Protein AF-A0A2A5CT50-F1 (afdb_monomer)

Foldseek 3Di:
DDPDDPVVVVVVVVCVPPDPPPVPVPQWQEEEEEAPVCVVQSVLLCVVCVVPTRYDYHHLNVQVPDDPVRLVVVLVSRLSHLEYEFEDEVHTSCVRHPQVSRPLYYYDYGNDPVRSVVRVVSD

Mean predicted aligned error: 10.85 Å

Structure (mmCIF, N/CA/C/O backbone):
data_AF-A0A2A5CT50-F1
#
_entry.id   AF-A0A2A5CT50-F1
#
loop_
_atom_site.group_PDB
_atom_site.id
_atom_site.type_symbol
_atom_site.label_atom_id
_atom_site.label_alt_id
_atom_site.label_comp_id
_atom_site.label_asym_id
_atom_site.label_entity_id
_atom_site.label_seq_id
_atom_site.pdbx_PDB_ins_code
_atom_site.Cartn_x
_atom_site.Cartn_y
_atom_site.Cartn_z
_atom_site.occupancy
_atom_site.B_iso_or_equiv
_atom_site.auth_seq_id
_atom_site.auth_comp_id
_atom_site.auth_asym_id
_atom_site.auth_atom_id
_atom_site.pdbx_PDB_model_num
ATOM 1 N N . MET A 1 1 ? 0.046 69.845 -1.180 1.00 45.78 1 MET A N 1
ATOM 2 C CA . MET A 1 1 ? -0.237 69.136 -2.457 1.00 45.78 1 MET A CA 1
ATOM 3 C C . MET A 1 1 ? 1.080 68.512 -2.922 1.00 45.78 1 MET A C 1
ATOM 5 O O . MET A 1 1 ? 2.009 69.274 -3.090 1.00 45.78 1 MET A O 1
ATOM 9 N N . LYS A 1 2 ? 1.324 67.209 -3.086 1.00 46.50 2 LYS A N 1
ATOM 10 C CA . LYS A 1 2 ? 0.507 65.992 -3.170 1.00 46.50 2 LYS A CA 1
ATOM 11 C C . LYS A 1 2 ? 1.318 64.840 -2.540 1.00 46.50 2 LYS A C 1
ATOM 13 O O . LYS A 1 2 ? 2.358 64.457 -3.062 1.00 46.50 2 LYS A O 1
ATOM 18 N N . HIS A 1 3 ? 0.819 64.307 -1.429 1.00 51.44 3 HIS A N 1
ATOM 19 C CA . HIS A 1 3 ? 1.253 63.058 -0.804 1.00 51.44 3 HIS A CA 1
ATOM 20 C C . HIS A 1 3 ? 0.708 61.873 -1.611 1.00 51.44 3 HIS A C 1
ATOM 22 O O . HIS A 1 3 ? -0.410 61.469 -1.334 1.00 51.44 3 HIS A O 1
ATOM 28 N N . TYR A 1 4 ? 1.397 61.350 -2.634 1.00 52.56 4 TYR A N 1
ATOM 29 C CA . TYR A 1 4 ? 0.761 60.293 -3.451 1.00 52.56 4 TYR A CA 1
ATOM 30 C C . TYR A 1 4 ? 1.667 59.250 -4.114 1.00 52.56 4 TYR A C 1
ATOM 32 O O . TYR A 1 4 ? 1.184 58.552 -4.995 1.00 52.56 4 TYR A O 1
ATOM 40 N N . GLN A 1 5 ? 2.944 59.090 -3.744 1.00 51.34 5 GLN A N 1
ATOM 41 C CA . GLN A 1 5 ? 3.813 58.173 -4.517 1.00 51.34 5 GLN A CA 1
ATOM 42 C C . GLN A 1 5 ? 4.655 57.166 -3.723 1.00 51.34 5 GLN A C 1
ATOM 44 O O . GLN A 1 5 ? 5.299 56.326 -4.336 1.00 51.34 5 GLN A O 1
ATOM 49 N N . PHE A 1 6 ? 4.611 57.150 -2.386 1.00 45.31 6 PHE A N 1
ATOM 50 C CA . PHE A 1 6 ? 5.349 56.138 -1.603 1.00 45.31 6 PHE A CA 1
ATOM 51 C C . PHE A 1 6 ? 4.472 55.116 -0.871 1.00 45.31 6 PHE A C 1
ATOM 53 O O . PHE A 1 6 ? 4.990 54.215 -0.221 1.00 45.31 6 PHE A O 1
ATOM 60 N N . HIS A 1 7 ? 3.149 55.167 -1.053 1.00 45.81 7 HIS A N 1
ATOM 61 C CA . HIS A 1 7 ? 2.260 54.083 -0.615 1.00 45.81 7 HIS A CA 1
ATOM 62 C C . HIS A 1 7 ? 2.249 52.881 -1.575 1.00 45.81 7 HIS A C 1
ATOM 64 O O . HIS A 1 7 ? 1.686 51.845 -1.237 1.00 45.81 7 HIS A O 1
ATOM 70 N N . LEU A 1 8 ? 2.898 52.978 -2.743 1.00 45.66 8 LEU A N 1
ATOM 71 C CA . LEU A 1 8 ? 2.896 51.898 -3.733 1.00 45.66 8 LEU A CA 1
ATOM 72 C C . LEU A 1 8 ? 3.901 50.776 -3.412 1.00 45.66 8 LEU A C 1
ATOM 74 O O . LEU A 1 8 ? 3.683 49.632 -3.793 1.00 45.66 8 LEU A O 1
ATOM 78 N N . ILE A 1 9 ? 4.973 51.072 -2.669 1.00 48.44 9 ILE A N 1
ATOM 79 C CA . ILE A 1 9 ? 6.010 50.076 -2.336 1.00 48.44 9 ILE A CA 1
ATOM 80 C C . ILE A 1 9 ? 5.635 49.282 -1.074 1.00 48.44 9 ILE A C 1
ATOM 82 O O . ILE A 1 9 ? 5.967 48.106 -0.959 1.00 48.44 9 ILE A O 1
ATOM 86 N N . ALA A 1 10 ? 4.864 49.873 -0.157 1.00 48.53 10 ALA A N 1
ATOM 87 C CA . ALA A 1 10 ? 4.421 49.190 1.061 1.00 48.53 10 ALA A CA 1
ATOM 88 C C . ALA A 1 10 ? 3.313 48.146 0.815 1.00 48.53 10 ALA A C 1
ATOM 90 O O . ALA A 1 10 ? 3.105 47.269 1.649 1.00 48.53 10 ALA A O 1
ATOM 91 N N . PHE A 1 11 ? 2.615 48.210 -0.324 1.00 47.91 11 PHE A N 1
ATOM 92 C CA . PHE A 1 11 ? 1.529 47.275 -0.635 1.00 47.91 11 PHE A CA 1
ATOM 93 C C . PHE A 1 11 ? 2.025 45.958 -1.252 1.00 47.91 11 PHE A C 1
ATOM 95 O O . PHE A 1 11 ? 1.354 44.934 -1.144 1.00 47.91 11 PHE A O 1
ATOM 102 N N . PHE A 1 12 ? 3.216 45.950 -1.860 1.00 47.28 12 PHE A N 1
ATOM 103 C CA . PHE A 1 12 ? 3.737 44.756 -2.532 1.00 47.28 12 PHE A CA 1
ATOM 104 C C . PHE A 1 12 ? 4.364 43.747 -1.556 1.00 47.28 12 PHE A C 1
ATOM 106 O O . PHE A 1 12 ? 4.331 42.542 -1.794 1.00 47.28 12 PHE A O 1
ATOM 113 N N . THR A 1 13 ? 4.866 44.210 -0.409 1.00 48.84 13 THR A N 1
ATOM 114 C CA . THR A 1 13 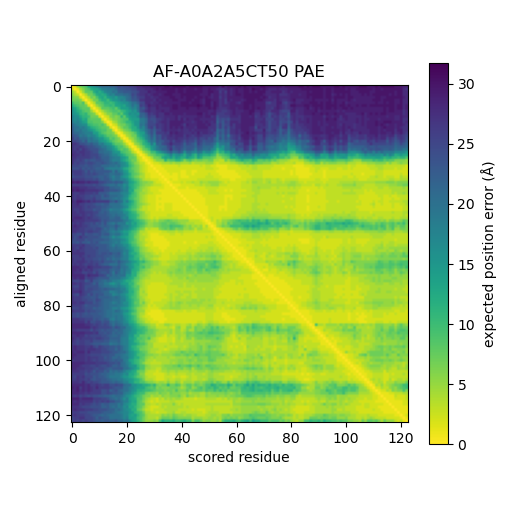? 5.507 43.340 0.591 1.00 48.84 13 THR A CA 1
ATOM 115 C C . THR A 1 13 ? 4.503 42.637 1.514 1.00 48.84 13 THR A C 1
ATOM 117 O O . THR A 1 13 ? 4.836 41.622 2.116 1.00 48.84 13 THR A O 1
ATOM 120 N N . VAL A 1 14 ? 3.256 43.118 1.594 1.00 49.44 14 VAL A N 1
ATOM 121 C CA . VAL A 1 14 ? 2.196 42.516 2.434 1.00 49.44 14 VAL A CA 1
ATOM 122 C C . VAL A 1 14 ? 1.422 41.409 1.697 1.00 49.44 14 VAL A C 1
ATOM 124 O O . VAL A 1 14 ? 0.672 40.662 2.310 1.00 49.44 14 VAL A O 1
ATOM 127 N N . ILE A 1 15 ? 1.637 41.228 0.390 1.00 48.62 15 ILE A N 1
ATOM 128 C CA . ILE A 1 15 ? 1.002 40.152 -0.397 1.00 48.62 15 ILE A CA 1
ATOM 129 C C . ILE A 1 15 ? 1.894 38.896 -0.472 1.00 48.62 15 ILE A C 1
ATOM 131 O O . ILE A 1 15 ? 1.405 37.814 -0.772 1.00 48.62 15 ILE A O 1
ATOM 135 N N . ILE A 1 16 ? 3.179 38.970 -0.102 1.00 48.66 16 ILE A N 1
ATOM 136 C CA . ILE A 1 16 ? 4.065 37.783 -0.004 1.00 48.66 16 ILE A CA 1
ATOM 137 C C . ILE A 1 16 ? 3.899 37.064 1.353 1.00 48.66 16 ILE A C 1
ATOM 139 O O . ILE A 1 16 ? 4.489 36.021 1.612 1.00 48.66 16 ILE A O 1
ATOM 143 N N . THR A 1 17 ? 3.014 37.565 2.214 1.00 45.19 17 THR A N 1
ATOM 144 C CA . THR A 1 17 ? 2.390 36.780 3.284 1.00 45.19 17 THR A CA 1
ATOM 145 C C . THR A 1 17 ? 1.053 36.178 2.845 1.00 45.19 17 THR A C 1
ATOM 147 O O . THR A 1 17 ? 0.294 35.717 3.697 1.00 45.19 17 THR A O 1
ATOM 150 N N . LEU A 1 18 ? 0.779 36.060 1.531 1.00 46.47 18 LEU A N 1
ATOM 151 C CA . LEU A 1 18 ? 0.003 34.925 1.022 1.00 46.47 18 LEU A CA 1
ATOM 152 C C . LEU A 1 18 ? 0.821 33.660 1.280 1.00 46.47 18 LEU A C 1
ATOM 154 O O . LEU A 1 18 ? 1.516 33.122 0.425 1.00 46.47 18 LEU A O 1
ATOM 158 N N . THR A 1 19 ? 0.755 33.234 2.536 1.00 50.19 19 THR A N 1
ATOM 159 C CA . THR A 1 19 ? 0.263 31.908 2.831 1.00 50.19 19 THR A CA 1
ATOM 160 C C . THR A 1 19 ? 0.828 30.856 1.888 1.00 50.19 19 THR A C 1
ATOM 162 O O . THR A 1 19 ? 0.134 30.226 1.088 1.00 50.19 19 THR A O 1
ATOM 165 N N . SER A 1 20 ? 2.104 30.556 2.118 1.00 45.88 20 SER A N 1
ATOM 166 C CA . SER A 1 20 ? 2.554 29.172 2.175 1.00 45.88 20 SER A CA 1
ATOM 167 C C . SER A 1 20 ? 1.658 28.425 3.169 1.00 45.88 20 SER A C 1
ATOM 169 O O . SER A 1 20 ? 2.069 28.060 4.269 1.00 45.88 20 SER A O 1
ATOM 171 N N . PHE A 1 21 ?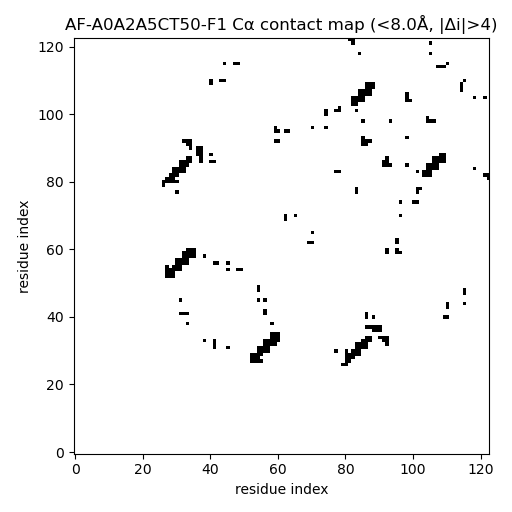 0.400 28.188 2.792 1.00 46.09 21 PHE A N 1
ATOM 172 C CA . PHE A 1 21 ? -0.342 27.034 3.224 1.00 46.09 21 PHE A CA 1
ATOM 173 C C . PHE A 1 21 ? 0.445 25.871 2.635 1.00 46.09 21 PHE A C 1
ATOM 175 O O . PHE A 1 21 ? 0.103 25.302 1.600 1.00 46.09 21 PHE A O 1
ATOM 182 N N . SER A 1 22 ? 1.538 25.521 3.309 1.00 42.84 22 SER A N 1
ATOM 183 C CA . SER A 1 22 ? 1.975 24.148 3.401 1.00 42.84 22 SER A CA 1
ATOM 184 C C . SER A 1 22 ? 0.775 23.427 3.985 1.00 42.84 22 SER A C 1
ATOM 186 O O . SER A 1 22 ? 0.664 23.238 5.195 1.00 42.84 22 SER A O 1
ATOM 188 N N . VAL A 1 23 ? -0.183 23.085 3.120 1.00 46.69 23 VAL A N 1
ATOM 189 C CA . VAL A 1 23 ? -1.176 22.069 3.393 1.00 46.69 23 VAL A CA 1
ATOM 190 C C . VAL A 1 23 ? -0.330 20.811 3.471 1.00 46.69 23 VAL A C 1
ATOM 192 O O . VAL A 1 23 ? -0.193 20.058 2.509 1.00 46.69 23 VAL A O 1
ATOM 195 N N . ASN A 1 24 ? 0.319 20.627 4.622 1.00 43.50 24 ASN A N 1
ATOM 196 C CA . ASN A 1 24 ? 0.825 19.359 5.086 1.00 43.50 24 ASN A CA 1
ATOM 197 C C . ASN A 1 24 ? -0.437 18.531 5.274 1.00 43.50 24 ASN A C 1
ATOM 199 O O . ASN A 1 24 ? -0.975 18.394 6.371 1.00 43.50 24 ASN A O 1
ATOM 203 N N . ALA A 1 25 ? -0.988 18.066 4.151 1.00 51.66 25 ALA A N 1
ATOM 204 C CA . ALA A 1 25 ? -2.011 17.060 4.127 1.00 51.66 25 ALA A CA 1
ATOM 205 C C . ALA A 1 25 ? -1.342 15.875 4.801 1.00 51.66 25 ALA A C 1
ATOM 207 O O . ALA A 1 25 ? -0.533 15.192 4.169 1.00 51.66 25 ALA A O 1
ATOM 208 N N . ALA A 1 26 ? -1.610 15.734 6.104 1.00 62.75 26 ALA A N 1
ATOM 209 C CA . ALA A 1 26 ? -1.031 14.704 6.941 1.00 62.75 26 ALA A CA 1
ATOM 210 C C . ALA A 1 26 ? -1.043 13.403 6.143 1.00 62.75 26 ALA A C 1
ATOM 212 O O . ALA A 1 26 ? -2.073 13.058 5.535 1.00 62.75 26 ALA A O 1
ATOM 213 N N . ALA A 1 27 ? 0.125 12.762 6.052 1.00 65.50 27 ALA A N 1
ATOM 214 C CA . ALA A 1 27 ? 0.240 11.498 5.351 1.00 65.50 27 ALA A CA 1
ATOM 215 C C . ALA A 1 27 ? -0.869 10.571 5.873 1.00 65.50 27 ALA A C 1
ATOM 217 O O . ALA A 1 27 ? -1.184 10.615 7.066 1.00 65.50 27 ALA A O 1
ATOM 218 N N . PRO A 1 28 ? -1.555 9.832 4.986 1.00 79.81 28 PRO A N 1
ATOM 219 C CA . PRO A 1 28 ? -2.593 8.922 5.442 1.00 79.81 28 PRO A CA 1
ATOM 220 C C . PRO A 1 28 ? -1.994 7.944 6.450 1.00 79.81 28 PRO A C 1
ATOM 222 O O . PRO A 1 28 ? -0.839 7.543 6.310 1.00 79.81 28 PRO A O 1
ATOM 225 N N . ASP A 1 29 ? -2.790 7.555 7.441 1.00 85.31 29 ASP A N 1
ATOM 226 C CA . ASP A 1 29 ? -2.362 6.547 8.405 1.00 85.31 29 ASP A CA 1
ATOM 227 C C . ASP A 1 29 ? -2.108 5.219 7.679 1.00 85.31 29 ASP A C 1
ATOM 229 O O . ASP A 1 29 ? -1.112 4.554 7.942 1.00 85.31 29 ASP A O 1
ATOM 233 N N . ILE A 1 30 ? -2.955 4.885 6.695 1.00 90.38 30 ILE A N 1
ATOM 234 C CA . ILE A 1 30 ? -2.875 3.626 5.949 1.00 90.38 30 ILE A CA 1
ATOM 235 C C . ILE A 1 30 ? -2.997 3.877 4.444 1.00 90.38 30 ILE A C 1
ATOM 237 O O . ILE A 1 30 ? -3.947 4.527 3.985 1.00 90.38 30 ILE A O 1
ATOM 241 N N . TYR A 1 31 ? -2.086 3.303 3.659 1.00 93.31 31 TYR A N 1
ATOM 242 C CA . TYR A 1 31 ? -2.306 3.074 2.230 1.00 93.31 31 TYR A CA 1
ATOM 243 C C . TYR A 1 31 ? -2.748 1.635 1.988 1.00 93.31 31 TYR A C 1
ATOM 245 O O . TYR A 1 31 ? -2.029 0.713 2.341 1.00 93.31 31 TYR A O 1
ATOM 253 N N . LEU A 1 32 ? -3.888 1.440 1.326 1.00 93.69 32 LEU A N 1
ATOM 254 C CA . LEU A 1 32 ? -4.237 0.149 0.734 1.00 93.69 32 LEU A CA 1
ATOM 255 C C . LEU A 1 32 ? -3.800 0.164 -0.732 1.00 93.69 32 LEU A C 1
ATOM 257 O O . LEU A 1 32 ? -4.381 0.885 -1.551 1.00 93.69 32 LEU A O 1
ATOM 261 N N . VAL A 1 33 ? -2.760 -0.594 -1.044 1.00 94.50 33 VAL A N 1
ATOM 262 C CA . VAL A 1 33 ? -2.185 -0.766 -2.376 1.00 94.50 33 VAL A CA 1
ATOM 263 C C . VAL A 1 33 ? -2.859 -1.963 -3.033 1.00 94.50 33 VAL A C 1
ATOM 265 O O . VAL A 1 33 ? -2.876 -3.045 -2.463 1.00 94.50 33 VAL A O 1
ATOM 268 N N . TYR A 1 34 ? -3.442 -1.778 -4.214 1.00 94.62 34 TYR A N 1
ATOM 269 C CA . TYR A 1 34 ? -4.230 -2.809 -4.896 1.00 94.62 34 TYR A CA 1
ATOM 270 C C . TYR A 1 34 ? -3.954 -2.807 -6.401 1.00 94.62 34 TYR A C 1
ATOM 272 O O . TYR A 1 34 ? -3.646 -1.759 -6.971 1.00 94.62 34 TYR A O 1
ATOM 280 N N . ALA A 1 35 ? -4.086 -3.956 -7.060 1.00 92.81 35 ALA A N 1
ATOM 281 C CA . ALA A 1 35 ? -4.114 -4.028 -8.518 1.00 92.81 35 ALA A CA 1
ATOM 282 C C . ALA A 1 35 ? -5.497 -3.606 -9.039 1.00 92.81 35 ALA A C 1
ATOM 284 O O . ALA A 1 35 ? -6.499 -3.791 -8.358 1.00 92.81 35 ALA A O 1
ATOM 285 N N . GLY A 1 36 ? -5.585 -3.040 -10.245 1.00 90.75 36 GLY A N 1
ATOM 286 C CA . GLY A 1 36 ? -6.821 -2.466 -10.789 1.00 90.75 36 GLY A CA 1
ATOM 287 C C . GLY A 1 36 ? -8.030 -3.413 -10.770 1.00 90.75 36 GLY A C 1
ATOM 288 O O . GLY A 1 36 ? -9.141 -2.957 -10.493 1.00 90.75 36 GLY A O 1
ATOM 289 N N . SER A 1 37 ? -7.803 -4.714 -10.980 1.00 90.50 37 SER A N 1
ATOM 290 C CA . SER A 1 37 ? -8.791 -5.799 -10.854 1.00 90.50 37 SER A CA 1
ATOM 291 C C . SER A 1 37 ? -9.409 -5.905 -9.457 1.00 90.50 37 SER A C 1
ATOM 293 O O . SER A 1 37 ? -10.589 -6.211 -9.318 1.00 90.50 37 SER A O 1
ATOM 295 N N . ASP A 1 38 ? -8.643 -5.579 -8.419 1.00 93.25 38 ASP A N 1
ATOM 296 C CA . ASP A 1 38 ? -8.974 -5.812 -7.011 1.00 93.25 38 ASP A CA 1
ATOM 297 C C . ASP A 1 38 ? -9.489 -4.546 -6.308 1.00 93.25 38 ASP A C 1
ATOM 299 O O . ASP A 1 38 ? -9.558 -4.453 -5.080 1.00 93.25 38 ASP A O 1
ATOM 303 N N . LYS A 1 39 ? -9.912 -3.543 -7.091 1.00 93.25 39 LYS A N 1
ATOM 304 C CA . LYS A 1 39 ? -10.462 -2.277 -6.582 1.00 93.25 39 LYS A CA 1
ATOM 305 C C . LYS A 1 39 ? -11.649 -2.478 -5.645 1.00 93.25 39 LYS A C 1
ATOM 307 O O . LYS A 1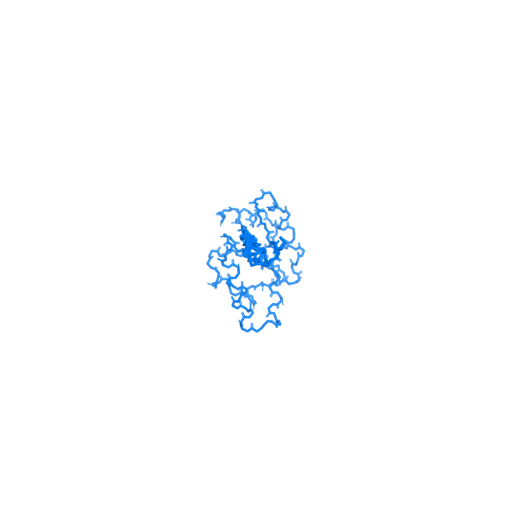 39 ? -11.790 -1.732 -4.675 1.00 93.25 39 LYS A O 1
ATOM 312 N N . SER A 1 40 ? -12.521 -3.437 -5.954 1.00 92.88 40 SER A N 1
ATOM 313 C CA . SER A 1 40 ? -13.695 -3.744 -5.130 1.00 92.88 40 SER A CA 1
ATOM 314 C C . SER A 1 40 ? -13.276 -4.281 -3.765 1.00 92.88 40 SER A C 1
ATOM 316 O O . SER A 1 40 ? -13.719 -3.746 -2.753 1.00 92.88 40 SER A O 1
ATOM 318 N N . LEU A 1 41 ? -12.337 -5.228 -3.736 1.00 92.50 41 LEU A N 1
ATOM 319 C CA . LEU A 1 41 ? -11.786 -5.781 -2.502 1.00 92.50 41 LEU A CA 1
ATOM 320 C C . LEU A 1 41 ? -11.120 -4.693 -1.644 1.00 92.50 41 LEU A C 1
ATOM 322 O O . LEU A 1 41 ? -11.416 -4.558 -0.458 1.00 92.50 41 LEU A O 1
ATOM 326 N N . ALA A 1 42 ? -10.290 -3.842 -2.251 1.00 93.44 42 ALA A N 1
ATOM 327 C CA . ALA A 1 42 ? -9.641 -2.739 -1.541 1.00 93.44 42 ALA A CA 1
ATOM 328 C C . ALA A 1 42 ? -10.649 -1.732 -0.952 1.00 93.44 42 ALA A C 1
ATOM 330 O O . ALA A 1 42 ? -10.446 -1.201 0.143 1.00 93.44 42 ALA A O 1
ATOM 331 N N . LYS A 1 43 ? -11.761 -1.467 -1.654 1.00 94.12 43 LYS A N 1
ATOM 332 C CA . LYS A 1 43 ? -12.857 -0.636 -1.131 1.00 94.12 43 LYS A CA 1
ATOM 333 C C . LYS A 1 43 ? -13.574 -1.301 0.042 1.00 94.12 43 LYS A C 1
ATOM 335 O O . LYS A 1 43 ? -13.890 -0.591 0.995 1.00 94.12 43 LYS A O 1
ATOM 340 N N . SER A 1 44 ? -13.817 -2.610 -0.018 1.00 92.69 44 SER A N 1
ATOM 341 C CA . SER A 1 44 ? -14.427 -3.351 1.089 1.00 92.69 44 SER A CA 1
ATOM 342 C C . SER A 1 44 ? -13.549 -3.308 2.337 1.00 92.69 44 SER A C 1
ATOM 344 O O . SER A 1 44 ? -14.009 -2.853 3.380 1.00 92.69 44 SER A O 1
ATOM 346 N N . ILE A 1 45 ? -12.254 -3.620 2.211 1.00 92.06 45 ILE A N 1
ATOM 347 C CA . ILE A 1 45 ? -11.290 -3.537 3.323 1.00 92.06 45 ILE A CA 1
ATOM 348 C C . ILE A 1 45 ? -11.245 -2.115 3.899 1.00 92.06 45 ILE A C 1
ATOM 350 O O . ILE A 1 45 ? -11.309 -1.924 5.114 1.00 92.06 45 ILE A O 1
ATOM 354 N N . LYS A 1 46 ? -11.217 -1.084 3.041 1.00 93.50 46 LYS A N 1
ATOM 355 C CA . LYS A 1 46 ? -11.287 0.313 3.495 1.00 93.50 46 LYS A CA 1
ATOM 356 C C . LYS A 1 46 ? -12.559 0.604 4.291 1.00 93.50 46 LYS A C 1
ATOM 358 O O . LYS A 1 46 ? -12.492 1.364 5.254 1.00 93.50 46 LYS A O 1
ATOM 363 N N . LYS A 1 47 ? -13.709 0.067 3.875 1.00 91.50 47 LYS A N 1
ATOM 364 C CA . LYS A 1 47 ? -14.982 0.248 4.582 1.00 91.50 47 LYS A CA 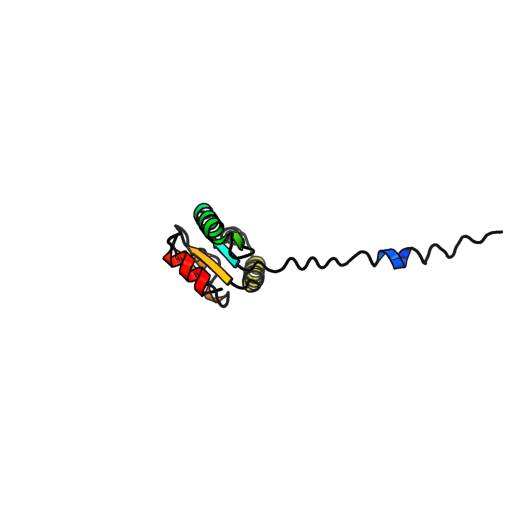1
ATOM 365 C C . LYS A 1 47 ? -14.931 -0.413 5.960 1.00 91.50 47 LYS A C 1
ATOM 367 O O . LYS A 1 47 ? -15.323 0.224 6.929 1.00 91.50 47 LYS A O 1
ATOM 372 N N . SER A 1 48 ? -14.376 -1.617 6.067 1.00 89.19 48 SER A N 1
ATOM 373 C CA . SER A 1 48 ? -14.192 -2.310 7.352 1.00 89.19 48 SER A CA 1
ATOM 374 C C . SER A 1 48 ? -13.248 -1.561 8.300 1.00 89.19 48 SER A C 1
ATOM 376 O O . SER A 1 48 ? -13.425 -1.588 9.514 1.00 89.19 48 SER A O 1
ATOM 378 N N . LEU A 1 49 ? -12.275 -0.832 7.752 1.00 87.75 49 LEU A N 1
ATOM 379 C CA . LEU A 1 49 ? -11.303 -0.050 8.514 1.00 87.75 49 LEU A CA 1
ATOM 380 C C . LEU A 1 49 ? -11.683 1.438 8.661 1.00 87.75 49 LEU A C 1
ATOM 382 O O . LEU A 1 49 ? -10.900 2.216 9.204 1.00 87.75 49 LEU A O 1
ATOM 386 N N . SER A 1 50 ? -12.857 1.882 8.193 1.00 82.44 50 SER A N 1
ATOM 387 C CA . SER A 1 50 ? -13.166 3.319 8.068 1.00 82.44 50 SER A CA 1
ATOM 388 C C . SER A 1 50 ? -13.186 4.082 9.395 1.00 82.44 50 SER A C 1
ATOM 390 O O . SER A 1 50 ? -13.052 5.302 9.399 1.00 82.44 50 SER A O 1
ATOM 392 N N . SER A 1 51 ? -13.340 3.380 10.518 1.00 80.88 51 SER A N 1
ATOM 393 C CA . SER A 1 51 ? -13.298 3.937 11.875 1.00 80.88 51 SER A CA 1
ATOM 394 C C . SER A 1 51 ? -11.885 4.043 12.467 1.00 80.88 51 SER A C 1
ATOM 396 O O . SER A 1 51 ? -11.731 4.550 13.575 1.00 80.88 51 SER A O 1
ATOM 398 N N . LYS A 1 52 ? -10.851 3.561 11.764 1.00 79.12 52 LYS A N 1
ATOM 399 C CA . LYS A 1 52 ? -9.504 3.326 12.318 1.00 79.12 52 LYS A CA 1
ATOM 400 C C . LYS A 1 52 ? -8.446 4.338 11.877 1.00 79.12 52 LYS A C 1
ATOM 402 O O . LYS A 1 52 ? -7.327 4.289 12.371 1.00 79.12 52 LYS A O 1
ATOM 407 N N . GLY A 1 53 ? -8.783 5.268 10.983 1.00 80.69 53 GLY A N 1
ATOM 408 C CA . GLY A 1 53 ? -7.883 6.356 10.591 1.00 80.69 53 GLY A CA 1
ATOM 409 C C . GLY A 1 53 ? -8.101 6.867 9.170 1.00 80.69 53 GLY A C 1
ATOM 410 O O . GLY A 1 53 ? -9.080 6.539 8.494 1.00 80.69 53 GLY A O 1
ATOM 411 N N . LYS A 1 54 ? -7.166 7.692 8.689 1.00 88.50 54 LYS A N 1
ATOM 412 C CA . LYS A 1 54 ? -7.182 8.227 7.322 1.00 88.50 54 LYS A CA 1
ATOM 413 C C . LYS A 1 54 ? -6.630 7.194 6.345 1.00 88.50 54 LYS A C 1
ATOM 415 O O . LYS A 1 54 ? -5.423 7.103 6.142 1.00 88.50 54 LYS A O 1
ATOM 420 N N . ILE A 1 55 ? -7.528 6.467 5.685 1.00 91.31 55 ILE A N 1
ATOM 421 C CA . ILE A 1 55 ? -7.172 5.405 4.733 1.00 91.31 55 ILE A CA 1
ATOM 422 C C . ILE A 1 55 ? -7.258 5.907 3.293 1.00 91.31 55 ILE A C 1
ATOM 424 O O . ILE A 1 55 ? -8.318 6.350 2.826 1.00 91.31 55 ILE A O 1
ATOM 428 N N . LYS A 1 56 ? -6.154 5.785 2.551 1.00 92.38 56 LYS A N 1
ATOM 429 C CA . LYS A 1 56 ? -6.099 6.077 1.113 1.00 92.38 56 LYS A CA 1
ATOM 430 C C . LYS A 1 56 ? -5.914 4.800 0.306 1.00 92.38 56 LYS A C 1
ATOM 432 O O . LYS A 1 56 ? -5.153 3.918 0.671 1.00 92.38 56 LYS A O 1
ATOM 437 N N . LEU A 1 57 ? -6.611 4.731 -0.821 1.00 93.56 57 LEU A N 1
ATOM 438 C CA . LEU A 1 57 ? -6.455 3.656 -1.794 1.00 93.56 57 LEU A CA 1
ATOM 439 C C . LEU A 1 57 ? -5.407 4.077 -2.826 1.00 93.56 57 LEU A C 1
ATOM 441 O O . LEU A 1 57 ? -5.464 5.205 -3.321 1.00 93.56 57 LEU A O 1
ATOM 445 N N . TYR A 1 58 ? -4.498 3.177 -3.178 1.00 93.19 58 TYR A N 1
ATOM 446 C CA . TYR A 1 58 ? -3.502 3.379 -4.223 1.00 93.19 58 TYR A CA 1
ATOM 447 C C . TYR A 1 58 ? -3.575 2.246 -5.250 1.00 93.19 58 TYR A C 1
ATOM 449 O O . TYR A 1 58 ? -3.360 1.086 -4.917 1.00 93.19 58 TYR A O 1
ATOM 457 N N . ASN A 1 59 ? -3.900 2.583 -6.498 1.00 93.44 59 ASN A N 1
ATOM 458 C CA . ASN A 1 59 ? -3.944 1.608 -7.584 1.00 93.44 59 ASN A CA 1
ATOM 459 C C . ASN A 1 59 ? -2.523 1.380 -8.113 1.00 93.44 59 ASN A C 1
ATOM 461 O O . ASN A 1 59 ? -1.996 2.250 -8.799 1.00 93.44 59 ASN A O 1
ATOM 465 N N . ALA A 1 60 ? -1.926 0.228 -7.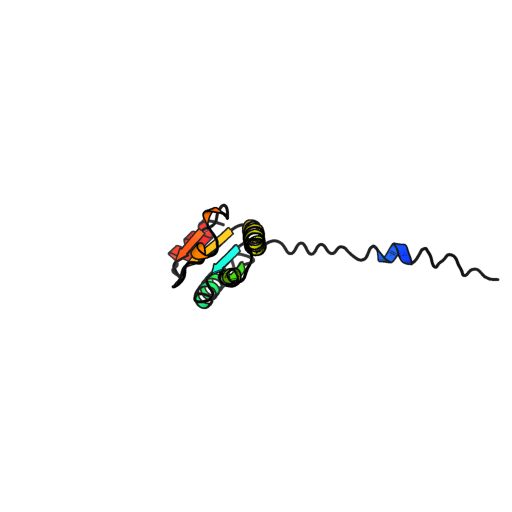829 1.00 92.19 60 ALA A N 1
ATOM 466 C CA . ALA A 1 60 ? -0.595 -0.137 -8.301 1.00 92.19 60 ALA A CA 1
ATOM 467 C C . ALA A 1 60 ? -0.532 -0.302 -9.827 1.00 92.19 60 ALA A C 1
ATOM 469 O O . ALA A 1 60 ? 0.514 -0.051 -10.417 1.00 92.19 60 ALA A O 1
ATOM 470 N N . SER A 1 61 ? -1.644 -0.627 -10.502 1.00 90.81 61 SER A N 1
ATOM 471 C CA . SER A 1 61 ? -1.676 -0.794 -11.966 1.00 90.81 61 SER A CA 1
ATOM 472 C C . SER A 1 61 ? -1.369 0.484 -12.740 1.00 90.81 61 SER A C 1
ATOM 474 O O . SER A 1 61 ? -0.983 0.399 -13.901 1.00 90.81 61 SER A O 1
ATOM 476 N N . ILE A 1 62 ? -1.453 1.665 -12.114 1.00 88.06 62 ILE A N 1
ATOM 477 C CA . ILE A 1 62 ? -1.006 2.913 -12.757 1.00 88.06 62 ILE A CA 1
ATOM 478 C C . ILE A 1 62 ? 0.499 2.899 -13.055 1.00 88.06 62 ILE A C 1
ATOM 480 O O . ILE A 1 62 ? 0.969 3.658 -13.897 1.00 88.06 62 ILE A O 1
ATOM 484 N N . LEU A 1 63 ? 1.257 2.024 -12.388 1.00 87.38 63 LEU A N 1
ATOM 485 C CA . LEU A 1 63 ? 2.696 1.890 -12.578 1.00 87.38 63 LEU A CA 1
ATOM 486 C C . LEU A 1 63 ? 3.087 1.069 -13.801 1.00 87.38 63 LEU A C 1
ATOM 488 O O . LEU A 1 63 ? 4.257 1.080 -14.173 1.00 87.38 63 LEU A O 1
ATOM 492 N N . LEU A 1 64 ? 2.127 0.410 -14.453 1.00 86.50 64 LEU A N 1
ATOM 493 C CA . LEU A 1 64 ? 2.356 -0.251 -15.738 1.00 86.50 64 LEU A CA 1
ATOM 494 C C . LEU A 1 64 ? 2.759 0.748 -16.830 1.00 86.50 64 LEU A C 1
ATOM 496 O O . LEU A 1 64 ? 3.485 0.389 -17.747 1.00 86.50 64 LEU A O 1
ATOM 500 N N . MET A 1 65 ? 2.311 2.002 -16.712 1.00 86.44 65 MET A N 1
ATOM 501 C CA . MET A 1 65 ? 2.634 3.085 -17.648 1.00 86.44 65 MET A CA 1
ATOM 502 C C . MET A 1 65 ? 3.659 4.073 -17.079 1.00 86.44 65 MET A C 1
ATOM 504 O O . MET A 1 65 ? 4.001 5.052 -17.738 1.00 86.44 65 MET A O 1
ATOM 508 N N . ALA A 1 66 ? 4.117 3.857 -15.844 1.00 86.75 66 ALA A N 1
ATOM 509 C CA . ALA A 1 66 ? 5.068 4.742 -15.195 1.00 86.75 66 ALA A CA 1
ATOM 510 C C . ALA A 1 66 ? 6.499 4.380 -15.590 1.00 86.75 66 ALA A C 1
ATOM 512 O O . ALA A 1 66 ? 6.888 3.210 -15.621 1.00 86.75 66 ALA A O 1
ATOM 513 N N . ASP A 1 67 ? 7.300 5.412 -15.813 1.00 88.88 67 ASP A N 1
ATOM 514 C CA . ASP A 1 67 ? 8.741 5.284 -15.923 1.00 88.88 67 ASP A CA 1
ATOM 515 C C . ASP A 1 67 ? 9.372 4.916 -14.567 1.00 88.88 67 ASP A C 1
ATOM 517 O O . ASP A 1 67 ? 8.718 4.856 -13.517 1.00 88.88 67 ASP A O 1
ATOM 521 N N . TYR A 1 68 ? 10.684 4.682 -14.578 1.00 84.44 68 TYR A N 1
ATOM 522 C CA . TYR A 1 68 ? 11.429 4.373 -13.360 1.00 84.44 68 TYR A CA 1
ATOM 523 C C . TYR A 1 68 ? 11.270 5.468 -12.289 1.00 84.44 68 TYR A C 1
ATOM 525 O O . TYR A 1 68 ? 11.036 5.159 -11.119 1.00 84.44 68 TYR A O 1
ATOM 533 N N . SER A 1 69 ? 11.304 6.747 -12.689 1.00 86.62 69 SER A N 1
ATOM 534 C CA . SER A 1 69 ? 11.096 7.873 -11.770 1.00 86.62 69 SER A CA 1
ATOM 535 C C . SER A 1 69 ? 9.705 7.840 -11.129 1.00 86.62 69 SER A C 1
ATOM 537 O O . SER A 1 69 ? 9.568 8.069 -9.925 1.00 86.62 69 SER A O 1
ATOM 539 N N . GLY A 1 70 ? 8.663 7.513 -11.896 1.00 86.44 70 GLY A N 1
ATOM 540 C CA . GLY A 1 70 ? 7.298 7.366 -11.403 1.00 86.44 70 GLY A CA 1
ATOM 541 C C . GLY A 1 70 ? 7.162 6.267 -10.352 1.00 86.44 70 GLY A C 1
ATOM 542 O O . GLY A 1 70 ? 6.528 6.489 -9.317 1.00 86.44 70 GLY A O 1
ATOM 543 N N . LYS A 1 71 ? 7.823 5.121 -10.556 1.00 87.62 71 LYS A N 1
ATOM 544 C CA . LYS A 1 71 ? 7.862 4.030 -9.567 1.00 87.62 71 LYS A CA 1
ATOM 545 C C . LYS A 1 71 ? 8.573 4.452 -8.281 1.00 87.62 71 LYS A C 1
ATOM 547 O O . LYS A 1 71 ? 8.034 4.251 -7.195 1.00 87.62 71 LYS A O 1
ATOM 552 N N . GLN A 1 72 ? 9.717 5.130 -8.380 1.00 89.12 72 GLN A N 1
ATOM 553 C CA . GLN A 1 72 ? 10.415 5.657 -7.201 1.00 89.12 72 GLN A CA 1
ATOM 554 C C . GLN A 1 72 ? 9.575 6.680 -6.428 1.00 89.12 72 GLN A C 1
ATOM 556 O O . GLN A 1 72 ? 9.512 6.635 -5.200 1.00 89.12 72 GLN A O 1
ATOM 561 N N . LYS A 1 73 ? 8.874 7.580 -7.130 1.00 89.50 73 LYS A N 1
ATOM 562 C CA . LYS A 1 73 ? 7.957 8.549 -6.505 1.00 89.50 73 LYS A CA 1
ATOM 563 C C . LYS A 1 73 ? 6.795 7.860 -5.793 1.00 89.50 73 LYS A C 1
ATOM 565 O O . LYS A 1 73 ? 6.365 8.334 -4.741 1.00 89.50 73 LYS A O 1
ATOM 570 N N . ALA A 1 74 ? 6.283 6.764 -6.353 1.00 90.19 74 ALA A N 1
ATOM 571 C CA . ALA A 1 74 ? 5.243 5.964 -5.720 1.00 90.19 74 ALA A CA 1
ATOM 572 C C . ALA A 1 74 ? 5.744 5.332 -4.419 1.00 90.19 74 ALA A C 1
ATOM 574 O O . ALA A 1 74 ? 5.125 5.553 -3.382 1.00 90.19 74 ALA A O 1
ATOM 575 N N . VAL A 1 75 ? 6.895 4.655 -4.448 1.00 90.19 75 VAL A N 1
ATOM 576 C CA . VAL A 1 75 ? 7.527 4.082 -3.248 1.00 90.19 75 VAL A CA 1
ATOM 577 C C . VAL A 1 75 ? 7.765 5.169 -2.199 1.00 90.19 75 VAL A C 1
ATOM 579 O O . VAL A 1 75 ? 7.242 5.076 -1.095 1.00 90.19 75 VAL A O 1
ATOM 582 N N . ALA A 1 76 ? 8.412 6.279 -2.566 1.00 88.88 76 ALA A N 1
ATOM 583 C CA . ALA A 1 76 ? 8.679 7.393 -1.653 1.00 88.88 76 ALA A CA 1
ATOM 584 C C . ALA A 1 76 ? 7.406 8.022 -1.056 1.00 88.88 76 ALA A C 1
ATOM 586 O O . ALA A 1 76 ? 7.445 8.613 0.023 1.00 88.88 76 ALA A O 1
ATOM 587 N N . ARG A 1 77 ? 6.268 7.941 -1.753 1.00 88.88 77 ARG A N 1
ATOM 588 C CA . ARG A 1 77 ? 4.968 8.384 -1.238 1.00 88.88 77 ARG A CA 1
ATOM 589 C C . ARG A 1 77 ? 4.355 7.363 -0.286 1.00 88.88 77 ARG A C 1
ATOM 591 O O . ARG A 1 77 ? 3.753 7.775 0.705 1.00 88.88 77 ARG A O 1
ATOM 598 N N . LEU A 1 78 ? 4.448 6.078 -0.612 1.00 90.69 78 LEU A N 1
ATOM 599 C CA . LEU A 1 78 ? 3.894 4.996 0.196 1.00 90.69 78 LEU A CA 1
ATOM 600 C C . LEU A 1 78 ? 4.657 4.861 1.518 1.00 90.69 78 LEU A C 1
ATOM 602 O O . LEU A 1 78 ? 4.015 4.817 2.561 1.00 90.69 78 LEU A O 1
ATOM 606 N N . SER A 1 79 ? 5.988 4.973 1.501 1.00 87.94 79 SER A N 1
ATOM 607 C CA . SER A 1 79 ? 6.842 4.928 2.700 1.00 87.94 79 SER A CA 1
ATOM 608 C C . SER A 1 79 ? 6.623 6.084 3.689 1.00 87.94 79 SER A C 1
ATOM 610 O O . SER A 1 79 ? 7.227 6.099 4.754 1.00 87.94 79 SER A O 1
ATOM 612 N N . LYS A 1 80 ? 5.787 7.080 3.353 1.00 87.62 80 LYS A N 1
ATOM 613 C CA . LYS A 1 80 ? 5.391 8.161 4.275 1.00 87.62 80 LYS A CA 1
ATOM 614 C C . LYS A 1 80 ? 4.165 7.821 5.123 1.00 87.62 80 LYS A C 1
ATOM 616 O O . LYS A 1 80 ? 3.857 8.582 6.037 1.00 87.62 80 LYS A O 1
ATOM 621 N N . ALA A 1 81 ? 3.410 6.779 4.777 1.00 87.19 81 ALA A N 1
ATOM 622 C CA . ALA A 1 81 ? 2.301 6.326 5.614 1.00 87.19 81 ALA A CA 1
ATOM 623 C C . ALA A 1 81 ? 2.826 5.570 6.837 1.00 87.19 81 ALA A C 1
ATOM 625 O O . ALA A 1 81 ? 3.954 5.086 6.825 1.00 87.19 81 ALA A O 1
ATOM 626 N N . LYS A 1 82 ? 1.995 5.457 7.880 1.00 87.94 82 LYS A N 1
ATOM 627 C CA . LYS A 1 82 ? 2.333 4.624 9.045 1.00 87.94 82 LYS A CA 1
ATOM 628 C C . LYS A 1 82 ? 2.308 3.144 8.682 1.00 87.94 82 LYS A C 1
ATOM 630 O O . LYS A 1 82 ? 3.160 2.396 9.133 1.00 87.94 82 LYS A O 1
ATOM 635 N N . LEU A 1 83 ? 1.346 2.755 7.844 1.00 90.94 83 LEU A N 1
ATOM 636 C CA . LEU A 1 83 ? 1.191 1.391 7.365 1.00 90.94 83 LEU A CA 1
ATOM 637 C C . LEU A 1 83 ? 0.864 1.373 5.870 1.00 90.94 83 LEU A C 1
ATOM 639 O O . LEU A 1 83 ? 0.032 2.141 5.373 1.00 90.94 83 LEU A O 1
ATOM 643 N N . VAL A 1 84 ? 1.493 0.453 5.147 1.00 92.38 84 VAL A N 1
ATOM 644 C CA . VAL A 1 84 ? 1.169 0.158 3.751 1.00 92.38 84 VAL A CA 1
ATOM 645 C C . VAL A 1 84 ? 0.682 -1.274 3.677 1.00 92.38 84 VAL A C 1
ATOM 647 O O . VAL A 1 84 ? 1.386 -2.196 4.063 1.00 92.38 84 VAL A O 1
ATOM 650 N N . VAL A 1 85 ? -0.532 -1.462 3.182 1.00 93.00 85 VAL A N 1
ATOM 651 C CA . VAL A 1 85 ? -1.158 -2.772 3.068 1.00 93.00 85 VAL A CA 1
ATOM 652 C C . VAL A 1 85 ? -1.265 -3.143 1.602 1.00 93.00 85 VAL A C 1
ATOM 654 O O . VAL A 1 85 ? -1.929 -2.448 0.832 1.00 93.00 85 VAL A O 1
ATOM 657 N N . PHE A 1 86 ? -0.652 -4.251 1.220 1.00 93.31 86 PHE A N 1
ATOM 658 C CA . PHE A 1 86 ? -0.781 -4.830 -0.107 1.00 93.31 86 PHE A CA 1
ATOM 659 C C . PHE A 1 86 ? -2.004 -5.744 -0.136 1.00 93.31 86 PHE A C 1
ATOM 661 O O . PHE A 1 86 ? -2.030 -6.814 0.465 1.00 93.31 86 PHE A O 1
ATOM 668 N N . VAL A 1 87 ? -3.045 -5.303 -0.833 1.00 93.25 87 VAL A N 1
ATOM 669 C CA . VAL A 1 87 ? -4.275 -6.064 -1.034 1.00 93.25 87 VAL A CA 1
ATOM 670 C C . VAL A 1 87 ? -4.079 -6.970 -2.241 1.00 93.25 87 VAL A C 1
ATOM 672 O O . VAL A 1 87 ? -4.128 -6.512 -3.383 1.00 93.25 87 VAL A O 1
ATOM 675 N N . SER A 1 88 ? -3.856 -8.252 -1.976 1.00 87.69 88 SER A N 1
ATOM 676 C CA . SER A 1 88 ? -3.728 -9.283 -3.001 1.00 87.69 88 SER A CA 1
ATOM 677 C C . SER A 1 88 ? -5.065 -9.995 -3.172 1.00 87.69 88 SER A C 1
ATOM 679 O O . SER A 1 88 ? -5.527 -10.689 -2.271 1.00 87.69 88 SER A O 1
ATOM 681 N N . GLY A 1 89 ? -5.710 -9.787 -4.316 1.00 84.75 89 GLY A N 1
ATOM 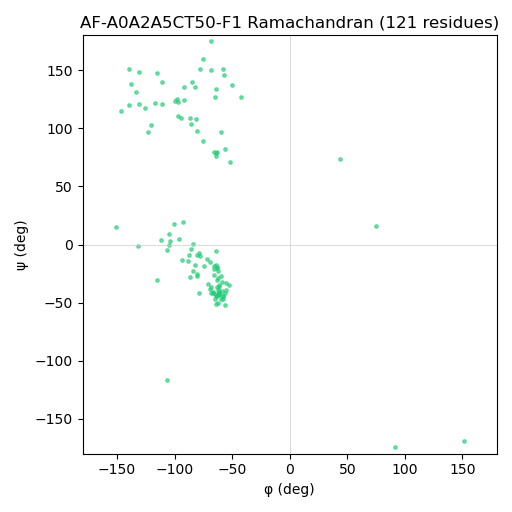682 C CA . GLY A 1 89 ? -6.899 -10.540 -4.708 1.00 84.75 89 GLY A CA 1
ATOM 683 C C . GLY A 1 89 ? -6.543 -11.516 -5.820 1.00 84.75 89 GLY A C 1
ATOM 684 O O . GLY A 1 89 ? -5.717 -12.406 -5.624 1.00 84.75 89 GLY A O 1
ATOM 685 N N . ALA A 1 90 ? -7.135 -11.326 -6.997 1.00 81.75 90 ALA A N 1
ATOM 686 C CA . ALA A 1 90 ? -6.777 -12.095 -8.187 1.00 81.75 90 ALA A CA 1
ATOM 687 C C . ALA A 1 90 ? -5.388 -11.711 -8.727 1.00 81.75 90 ALA A C 1
ATOM 689 O O . ALA A 1 90 ? -4.671 -12.570 -9.236 1.00 81.75 90 ALA A O 1
ATOM 690 N N . ALA A 1 91 ? -5.001 -10.438 -8.600 1.00 82.06 91 ALA A N 1
ATOM 691 C CA . ALA A 1 91 ? -3.677 -9.953 -8.965 1.00 82.06 91 ALA A CA 1
ATOM 692 C C . ALA A 1 91 ? -2.924 -9.446 -7.731 1.00 82.06 91 ALA A C 1
ATOM 694 O O . ALA A 1 91 ? -3.512 -8.911 -6.783 1.00 82.06 91 ALA A O 1
ATOM 695 N N . LYS A 1 92 ? -1.597 -9.608 -7.746 1.00 86.69 92 LYS A N 1
ATOM 696 C CA . LYS A 1 92 ? -0.740 -9.169 -6.651 1.00 86.69 92 LYS A CA 1
ATOM 697 C C . LYS A 1 92 ? -0.148 -7.803 -6.982 1.00 86.69 92 LYS A C 1
ATOM 699 O O . LYS A 1 92 ? 0.548 -7.655 -7.984 1.00 86.69 92 LYS A O 1
ATOM 704 N N . PRO A 1 93 ? -0.358 -6.779 -6.141 1.00 87.62 93 PRO A N 1
ATOM 705 C CA . PRO A 1 93 ? 0.281 -5.487 -6.364 1.00 87.62 93 PRO A CA 1
ATOM 706 C C . PRO A 1 93 ? 1.810 -5.567 -6.226 1.00 87.62 93 PRO A C 1
ATOM 708 O O . PRO A 1 93 ? 2.504 -4.695 -6.747 1.00 87.62 93 PRO A O 1
ATOM 711 N N . THR A 1 94 ? 2.325 -6.623 -5.581 1.00 86.75 94 THR A N 1
ATOM 712 C CA . THR A 1 94 ? 3.761 -6.909 -5.457 1.00 86.75 94 THR A CA 1
ATOM 713 C C . THR A 1 94 ? 4.455 -7.152 -6.795 1.00 86.75 94 THR A C 1
ATOM 715 O O . THR A 1 94 ? 5.648 -6.904 -6.917 1.00 86.75 94 THR A O 1
ATOM 718 N N . ASP A 1 95 ? 3.705 -7.545 -7.829 1.00 87.19 95 ASP A N 1
ATOM 719 C CA . ASP A 1 95 ? 4.231 -7.699 -9.192 1.00 87.19 95 ASP A CA 1
ATOM 720 C C . ASP A 1 95 ? 4.583 -6.338 -9.830 1.00 87.19 95 ASP A C 1
ATOM 722 O O . ASP A 1 95 ? 5.274 -6.261 -10.846 1.00 87.19 95 ASP A O 1
ATOM 726 N N . LEU A 1 96 ? 4.091 -5.241 -9.242 1.00 85.88 96 LEU A N 1
ATOM 727 C CA . LEU A 1 96 ? 4.237 -3.872 -9.742 1.00 85.88 96 LEU A CA 1
ATOM 728 C C . LEU A 1 96 ? 5.064 -2.984 -8.806 1.00 85.88 96 LEU A C 1
ATOM 730 O O . LEU A 1 96 ? 5.714 -2.043 -9.271 1.00 85.88 96 LEU A O 1
ATOM 734 N N . ILE A 1 97 ? 5.016 -3.260 -7.500 1.00 87.81 97 ILE A N 1
ATOM 735 C CA . ILE A 1 97 ? 5.747 -2.553 -6.444 1.00 87.81 97 ILE A CA 1
ATOM 736 C C . ILE A 1 97 ? 6.247 -3.580 -5.445 1.00 87.81 97 ILE A C 1
ATOM 738 O O . ILE A 1 97 ? 5.436 -4.233 -4.805 1.00 87.81 97 ILE A O 1
ATOM 742 N N . ASP A 1 98 ? 7.553 -3.664 -5.248 1.00 84.62 98 ASP A N 1
ATOM 743 C CA . ASP A 1 98 ? 8.120 -4.574 -4.258 1.00 84.62 98 ASP A CA 1
ATOM 744 C C . ASP A 1 98 ? 7.713 -4.175 -2.824 1.00 84.62 98 ASP A C 1
ATOM 746 O O . ASP A 1 98 ? 7.911 -3.030 -2.406 1.00 84.62 98 ASP A O 1
ATOM 750 N N . GLU A 1 99 ? 7.155 -5.126 -2.068 1.00 83.62 99 GLU A N 1
ATOM 751 C CA . GLU A 1 99 ? 6.840 -4.967 -0.643 1.00 83.62 99 GLU A CA 1
ATOM 752 C C . GLU A 1 99 ? 8.119 -4.699 0.165 1.00 83.62 99 GLU A C 1
ATOM 754 O O . GLU A 1 99 ? 8.106 -3.868 1.069 1.00 83.62 99 GLU A O 1
ATOM 759 N N . GLY A 1 100 ? 9.254 -5.296 -0.224 1.00 84.75 100 GLY A N 1
ATOM 760 C CA . GLY A 1 100 ? 10.554 -5.078 0.415 1.00 84.75 100 GLY A CA 1
ATOM 761 C C . GLY A 1 100 ? 11.100 -3.655 0.254 1.00 84.75 100 GLY A C 1
ATOM 762 O O . GLY A 1 100 ? 11.911 -3.207 1.064 1.00 84.75 100 GLY A O 1
ATOM 763 N N . ALA A 1 101 ? 10.622 -2.905 -0.744 1.00 85.62 101 ALA A N 1
ATOM 764 C CA . ALA A 1 101 ? 10.976 -1.497 -0.923 1.00 85.62 101 ALA A CA 1
ATOM 765 C C . ALA A 1 101 ? 10.220 -0.563 0.043 1.00 85.62 101 ALA A C 1
ATOM 767 O O . ALA A 1 101 ? 10.538 0.628 0.128 1.00 85.62 101 ALA A O 1
ATOM 768 N N . ILE A 1 102 ? 9.213 -1.080 0.755 1.00 88.88 102 ILE A N 1
ATOM 769 C CA . ILE A 1 102 ? 8.365 -0.318 1.667 1.00 88.88 102 ILE A CA 1
ATOM 770 C C . ILE A 1 102 ? 8.495 -0.911 3.078 1.00 88.88 102 ILE A C 1
ATOM 772 O O . ILE A 1 102 ? 7.900 -1.945 3.378 1.00 88.88 102 ILE A O 1
ATOM 776 N N . PRO A 1 103 ? 9.251 -0.263 3.979 1.00 81.25 103 PRO A N 1
ATOM 777 C CA . PRO A 1 103 ? 9.456 -0.787 5.323 1.00 81.25 103 PRO A CA 1
ATOM 778 C C . PRO A 1 103 ? 8.134 -0.839 6.099 1.00 81.25 103 PRO A C 1
ATOM 780 O O . PRO A 1 103 ? 7.373 0.127 6.102 1.00 81.25 103 PRO A O 1
ATOM 783 N N . GLY A 1 104 ? 7.874 -1.969 6.763 1.00 81.38 104 GLY A N 1
ATOM 784 C CA . GLY A 1 104 ? 6.655 -2.177 7.553 1.00 81.38 104 GLY A CA 1
ATOM 785 C C . GLY A 1 104 ? 5.395 -2.421 6.720 1.00 81.38 104 GLY A C 1
ATOM 786 O O . GLY A 1 104 ? 4.289 -2.287 7.239 1.00 81.38 104 GLY A O 1
ATOM 787 N N . ALA A 1 105 ? 5.536 -2.749 5.435 1.00 88.38 105 ALA A N 1
ATOM 788 C CA . ALA A 1 105 ? 4.401 -3.147 4.623 1.00 88.38 105 ALA A CA 1
ATOM 789 C C . ALA A 1 105 ? 3.826 -4.510 5.049 1.00 88.38 105 ALA A C 1
ATOM 791 O O . ALA A 1 105 ? 4.531 -5.365 5.582 1.00 88.38 105 ALA A O 1
ATOM 792 N N . VAL A 1 106 ? 2.519 -4.679 4.835 1.00 90.81 106 VAL A N 1
ATOM 793 C CA . VAL A 1 106 ? 1.774 -5.890 5.185 1.00 90.81 106 VAL A CA 1
ATOM 794 C C . VAL A 1 106 ? 0.939 -6.360 4.004 1.00 90.81 106 VAL A C 1
ATOM 796 O O . VAL A 1 106 ? 0.015 -5.677 3.570 1.00 90.81 106 VAL A O 1
ATOM 799 N N . SER A 1 107 ? 1.179 -7.576 3.537 1.00 89.94 107 SER A N 1
ATOM 800 C CA . SER A 1 107 ? 0.294 -8.242 2.579 1.00 89.94 107 SER A CA 1
ATOM 801 C C . SER A 1 107 ? -0.919 -8.919 3.237 1.00 89.94 107 SER A C 1
ATOM 803 O O . SER A 1 107 ? -0.791 -9.630 4.244 1.00 89.94 107 SER A O 1
ATOM 805 N N . VAL A 1 108 ? -2.098 -8.737 2.631 1.00 90.19 108 VAL A N 1
ATOM 806 C CA . VAL A 1 108 ? -3.367 -9.403 2.984 1.00 90.19 108 VAL A CA 1
ATOM 807 C C . VAL A 1 108 ? -4.042 -9.995 1.754 1.00 90.19 108 VAL A C 1
ATOM 809 O O . VAL A 1 108 ? -3.943 -9.443 0.655 1.00 90.19 108 VAL A O 1
ATOM 812 N N . ILE A 1 109 ? -4.756 -11.106 1.947 1.00 85.12 109 ILE A N 1
ATOM 813 C CA . ILE A 1 109 ? -5.464 -11.812 0.876 1.00 85.12 109 ILE A CA 1
ATOM 814 C C . ILE A 1 109 ? -6.941 -11.905 1.254 1.00 85.12 109 ILE A C 1
ATOM 816 O O . ILE A 1 109 ? -7.345 -12.780 2.016 1.00 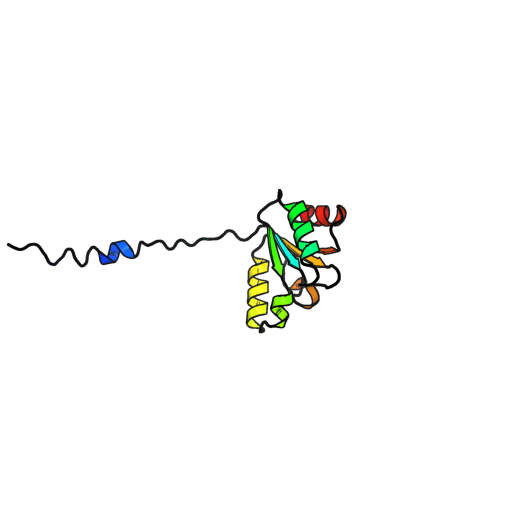85.12 109 ILE A O 1
ATOM 820 N N . GLY A 1 110 ? -7.750 -10.979 0.741 1.00 81.25 110 GLY A N 1
ATOM 8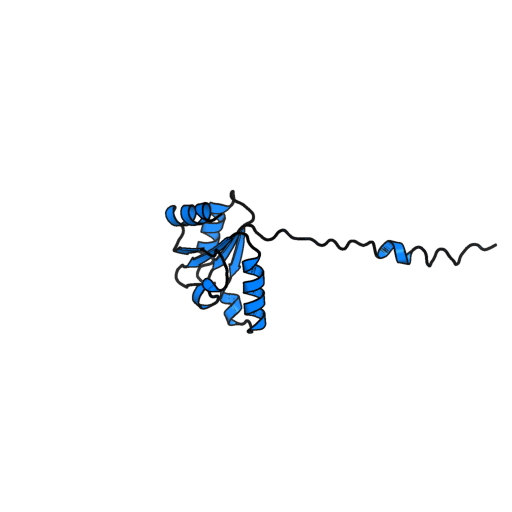21 C CA . GLY A 1 110 ? -9.192 -10.939 1.003 1.00 81.25 110 GLY A CA 1
ATOM 822 C C . GLY A 1 110 ? -9.619 -10.087 2.208 1.00 81.25 110 GLY A C 1
ATOM 823 O O . GLY A 1 110 ? -8.826 -9.372 2.817 1.00 81.25 110 GLY A O 1
ATOM 824 N N . GLU A 1 111 ? -10.915 -10.145 2.523 1.00 80.31 111 GLU A N 1
ATOM 825 C CA . GLU A 1 111 ? -11.584 -9.298 3.530 1.00 80.31 111 GLU A CA 1
ATOM 826 C C . GLU A 1 111 ? -11.922 -10.015 4.849 1.00 80.31 111 GLU A C 1
ATOM 828 O O . GLU A 1 111 ? -12.623 -9.455 5.687 1.00 80.31 111 GLU A O 1
ATOM 833 N N . GLY A 1 112 ? -11.433 -11.245 5.045 1.00 83.94 112 GLY A N 1
ATOM 834 C CA . GLY A 1 112 ? -11.686 -12.021 6.264 1.00 83.94 112 GLY A CA 1
ATOM 835 C C . GLY A 1 112 ? -11.217 -11.316 7.545 1.00 83.94 112 GLY A C 1
ATOM 836 O O . GLY A 1 112 ? -10.251 -10.550 7.522 1.00 83.94 112 GLY A O 1
ATOM 837 N N . GLU A 1 113 ? -11.877 -11.599 8.673 1.00 84.56 113 GLU A N 1
ATOM 838 C CA . GLU A 1 113 ? -11.570 -10.988 9.979 1.00 84.56 113 GLU A CA 1
ATOM 839 C C . GLU A 1 113 ? -10.107 -11.163 10.402 1.00 84.56 113 GLU A C 1
ATOM 841 O O . GLU A 1 113 ? -9.532 -10.255 11.002 1.00 84.56 113 GLU A O 1
ATOM 846 N N . GLU A 1 114 ? -9.478 -12.281 10.037 1.00 87.81 114 GLU A N 1
ATOM 847 C CA . GLU A 1 114 ? -8.046 -12.521 10.238 1.00 87.81 114 GLU A CA 1
ATOM 848 C C . GLU A 1 114 ? -7.188 -11.440 9.559 1.00 87.81 114 GLU A C 1
ATOM 850 O O . GLU A 1 114 ? -6.303 -10.856 10.185 1.00 87.81 114 GLU A O 1
ATOM 855 N N . ASN A 1 115 ? -7.486 -11.108 8.299 1.00 87.88 115 ASN A N 1
ATOM 856 C CA . ASN A 1 115 ? -6.751 -10.093 7.543 1.00 87.88 115 ASN A CA 1
ATOM 857 C C . ASN A 1 115 ? -6.957 -8.698 8.132 1.00 87.88 115 ASN A C 1
ATOM 859 O O . ASN A 1 115 ? -6.009 -7.922 8.242 1.00 87.88 115 ASN A O 1
ATOM 863 N N . ILE A 1 116 ? -8.190 -8.376 8.531 1.00 86.12 116 ILE A N 1
ATOM 864 C CA . ILE A 1 116 ? -8.490 -7.105 9.194 1.00 86.12 116 ILE A CA 1
ATOM 865 C C . ILE A 1 116 ? -7.742 -7.016 10.526 1.00 86.12 116 ILE A C 1
ATOM 867 O O . ILE A 1 116 ? -7.107 -5.999 10.796 1.00 86.12 116 ILE A O 1
ATOM 871 N N . SER A 1 117 ? -7.740 -8.087 11.318 1.00 86.44 117 SER A N 1
ATOM 872 C CA . SER A 1 117 ? -7.006 -8.148 12.585 1.00 86.44 117 SER A CA 1
ATOM 873 C C . SER A 1 117 ? -5.505 -7.977 12.370 1.00 86.44 117 SER A C 1
ATOM 875 O O . SER A 1 117 ? -4.887 -7.177 13.062 1.00 86.44 117 SER A O 1
ATOM 877 N N . LYS A 1 118 ? -4.928 -8.618 11.347 1.00 87.50 118 LYS A N 1
ATOM 878 C CA . LYS A 1 118 ? -3.514 -8.463 10.976 1.00 87.50 118 LYS A CA 1
ATOM 879 C C . LYS A 1 118 ? -3.149 -7.012 10.652 1.00 87.50 118 LYS A C 1
ATOM 881 O O . LYS A 1 118 ? -2.119 -6.521 11.114 1.00 87.50 118 LYS A O 1
ATOM 886 N N . ILE A 1 119 ? -3.997 -6.315 9.888 1.00 86.19 119 ILE A N 1
ATOM 887 C CA . ILE A 1 119 ? -3.813 -4.885 9.584 1.00 86.19 119 ILE A CA 1
ATOM 888 C C . ILE A 1 119 ? -3.849 -4.065 10.876 1.00 86.19 119 ILE A C 1
ATOM 890 O O . ILE A 1 119 ? -3.021 -3.180 11.063 1.00 86.19 119 ILE A O 1
ATOM 894 N N . LEU A 1 120 ? -4.787 -4.368 11.775 1.00 85.06 120 LEU A N 1
ATOM 895 C CA . LEU A 1 120 ? -4.941 -3.655 13.042 1.00 85.06 120 LEU A CA 1
ATOM 896 C C . LEU A 1 120 ? -3.791 -3.895 14.019 1.00 85.06 120 LEU A C 1
ATOM 898 O O . LEU A 1 120 ? -3.405 -2.967 14.714 1.00 85.06 120 LEU A O 1
ATOM 902 N N . SER A 1 121 ? -3.230 -5.101 14.063 1.00 86.31 121 SER A N 1
ATOM 903 C CA . SER A 1 121 ? -2.066 -5.417 14.899 1.00 86.31 121 SER A CA 1
ATOM 904 C C . SER A 1 121 ? -0.763 -4.796 14.389 1.00 86.31 121 SER A C 1
ATOM 906 O O . SER A 1 121 ? 0.232 -4.822 15.105 1.00 86.31 121 SER A O 1
ATOM 908 N N . SER A 1 122 ? -0.763 -4.274 13.160 1.00 84.31 122 SER A N 1
ATOM 909 C CA . SER A 1 122 ? 0.404 -3.671 12.502 1.00 84.31 122 SER A CA 1
ATOM 910 C C . SER A 1 122 ? 0.350 -2.135 12.466 1.00 84.31 122 SER A C 1
ATOM 912 O O . SER A 1 122 ? 1.211 -1.510 11.849 1.00 84.31 122 SER A O 1
ATOM 914 N N . LEU A 1 123 ? -0.68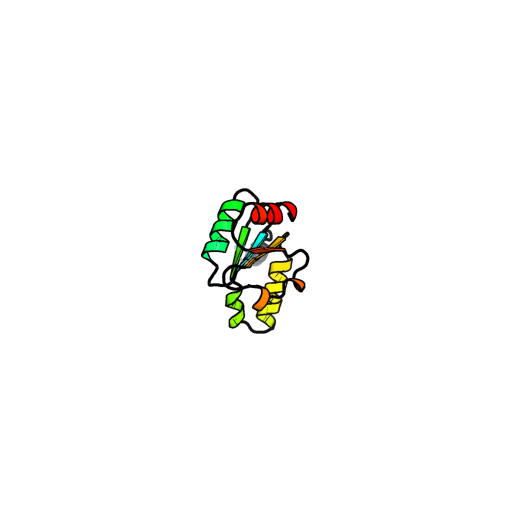3 -1.538 13.073 1.00 76.50 123 LEU A N 1
ATOM 915 C CA . LEU A 1 123 ? -0.857 -0.094 13.289 1.00 76.50 123 LEU A CA 1
ATOM 916 C C . LEU A 1 123 ? -0.203 0.347 14.600 1.00 76.50 123 LEU A C 1
ATOM 918 O O . LEU A 1 123 ? 0.349 1.471 14.598 1.00 76.50 123 LEU A O 1
#

Radius of gyration: 21.97 Å; Cα contacts (8 Å, |Δi|>4): 166; chains: 1; bounding box: 26×82×32 Å

Nearest PDB structures (foldseek):
  3l9w-assembly1_A  TM=6.067E-01  e=3.578E-01  Escherichia coli K-12
  6kja-assembly1_A-2  TM=5.247E-01  e=9.555E-01  Escherichia coli K-12
  3csu-assembly1_B  TM=4.399E-01  e=2.724E+00  Escherichia coli K-12
  2hqb-assembly1_A  TM=4.686E-01  e=3.779E+00  Halalkalibacterium halodurans
  3tpf-assembly2_F  TM=5.032E-01  e=8.293E+00  Campylobacter jejuni subsp. jejuni NCTC 11168 = ATCC 700819

Solvent-accessible surface area (backbone atoms only — not comparable to full-atom values): 7308 Å² total; per-residue (Å²): 142,81,96,80,78,73,72,66,67,67,57,61,67,65,57,74,68,62,66,83,69,73,73,72,69,69,63,38,46,30,36,44,32,16,19,68,91,29,50,65,59,50,51,50,46,48,60,78,44,56,90,77,55,52,72,42,81,40,62,40,53,64,51,79,79,42,54,73,67,51,48,52,52,48,47,65,55,52,60,58,26,76,24,36,33,37,40,27,62,94,47,56,25,56,83,72,46,59,57,87,76,29,83,74,49,41,81,35,72,65,76,49,69,67,43,55,48,52,55,61,77,62,109

Secondary structure (DSSP, 8-state):
----SSHHHHTTSSSTTS----------SEEEEE-GGGHHHHHHHHHHTTTSS-EEEEEGGGGGS--HHHHHHHHHHHTTSSEEEEEESSS-GGGTS-GGGSTTEEEEESS-HHHHHHHHHT-

Sequence (123 aa):
MKHYQFHLIAFFTVIITLTSFSVNAAAPDIYLVYAGSDKSLAKSIKKSLSSKGKIKLYNASILLMADYSGKQKAVARLSKAKLVVFVSGAAKPTDLIDEGAIPGAVSVIGEGEENISKILSSL

pLDDT: mean 79.48, std 16.8, range [42.84, 94.62]